Protein AF-R7UWQ3-F1 (afdb_monomer_lite)

pLDDT: mean 78.68, std 11.81, range [49.5, 96.69]

Radius of gyration: 31.61 Å; chains: 1; bounding box: 87×21×83 Å

Secondary structure (DSSP, 8-state):
------PPP-----------SHHHHHH-TTHHHHHHHHHHHHHHHHHHHHHHHHT-TTS-S-TT--S-TTTSS-TTS--SSS-SS------HHHHHHHHHHT-

Structure (mmCIF, N/CA/C/O backbone):
data_AF-R7UWQ3-F1
#
_entry.id   AF-R7UWQ3-F1
#
loop_
_atom_site.group_PDB
_atom_site.id
_atom_site.type_symbol
_atom_site.label_atom_id
_atom_site.label_alt_id
_atom_site.label_comp_id
_atom_site.label_asym_id
_atom_site.label_entity_id
_atom_site.label_seq_id
_atom_site.pdbx_PDB_ins_code
_atom_site.Cartn_x
_atom_site.Cartn_y
_atom_site.Cartn_z
_atom_site.occupancy
_atom_site.B_iso_or_equiv
_atom_site.auth_seq_id
_atom_site.auth_comp_id
_atom_site.auth_asym_id
_atom_site.auth_atom_id
_atom_site.pdbx_PDB_model_num
ATOM 1 N N . MET A 1 1 ? 65.035 9.086 -48.742 1.00 52.81 1 MET A N 1
ATOM 2 C CA . MET A 1 1 ? 63.994 9.817 -47.984 1.00 52.81 1 MET A CA 1
ATOM 3 C C . MET A 1 1 ? 63.020 8.783 -47.430 1.00 52.81 1 MET A C 1
ATOM 5 O O . MET A 1 1 ? 62.520 8.008 -48.238 1.00 52.81 1 MET A O 1
ATOM 9 N N . PRO A 1 2 ? 62.819 8.665 -46.106 1.00 53.28 2 PRO A N 1
ATOM 10 C CA . PRO A 1 2 ? 61.970 7.615 -45.550 1.00 53.28 2 PRO A CA 1
ATOM 11 C C . PRO A 1 2 ? 60.488 7.945 -45.768 1.00 53.28 2 PRO A C 1
ATOM 13 O O . PRO A 1 2 ? 60.019 9.036 -45.449 1.00 53.28 2 PRO A O 1
ATOM 16 N N . MET A 1 3 ? 59.769 6.990 -46.354 1.00 59.25 3 MET A N 1
ATOM 17 C CA . MET A 1 3 ? 58.339 7.057 -46.635 1.00 59.25 3 MET A CA 1
ATOM 18 C C . MET A 1 3 ? 57.578 6.877 -45.315 1.00 59.25 3 MET A C 1
ATOM 20 O O . MET A 1 3 ? 57.540 5.785 -44.755 1.00 59.25 3 MET A O 1
ATOM 24 N N . GLY A 1 4 ? 57.029 7.969 -44.780 1.00 60.19 4 GLY A N 1
ATOM 25 C CA . GLY A 1 4 ? 56.256 7.949 -43.542 1.00 60.19 4 GLY A CA 1
ATOM 26 C C . GLY A 1 4 ? 54.976 7.131 -43.704 1.00 60.19 4 GLY A C 1
ATOM 27 O O . GLY A 1 4 ? 54.013 7.588 -44.318 1.00 60.19 4 GLY A O 1
ATOM 28 N N . THR A 1 5 ? 54.953 5.927 -43.139 1.00 67.19 5 THR A N 1
ATOM 29 C CA . THR A 1 5 ? 53.742 5.116 -43.004 1.00 67.19 5 THR A CA 1
ATOM 30 C C . THR A 1 5 ? 52.797 5.805 -42.025 1.00 67.19 5 THR A C 1
ATOM 32 O O . THR A 1 5 ? 53.109 5.933 -40.839 1.00 67.19 5 THR A O 1
ATOM 35 N N . LYS A 1 6 ? 51.641 6.273 -42.504 1.00 61.91 6 LYS A N 1
ATOM 36 C CA . LYS A 1 6 ? 50.595 6.801 -41.626 1.00 61.91 6 LYS A CA 1
ATOM 37 C C . LYS A 1 6 ? 50.015 5.649 -40.811 1.00 61.91 6 LYS A C 1
ATOM 39 O O . LYS A 1 6 ? 49.305 4.804 -41.345 1.00 61.91 6 LYS A O 1
ATOM 44 N N . ILE A 1 7 ? 50.345 5.618 -39.525 1.00 64.38 7 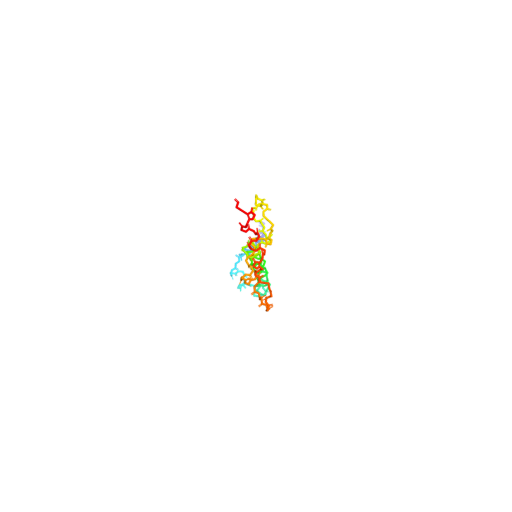ILE A N 1
ATOM 45 C CA . ILE A 1 7 ? 49.720 4.725 -38.550 1.00 64.38 7 ILE A CA 1
ATOM 46 C C . ILE A 1 7 ? 48.224 5.088 -38.513 1.00 64.38 7 ILE A C 1
ATOM 48 O O . ILE A 1 7 ? 47.911 6.272 -38.339 1.00 64.38 7 ILE A O 1
ATOM 52 N N . PRO A 1 8 ? 47.294 4.137 -38.719 1.00 61.94 8 PRO A N 1
ATOM 53 C CA . PRO A 1 8 ? 45.872 4.435 -38.630 1.00 61.94 8 PRO A CA 1
ATOM 54 C C . PRO A 1 8 ? 45.552 4.908 -37.211 1.00 61.94 8 PRO A C 1
ATOM 56 O O . PRO A 1 8 ? 45.935 4.279 -36.224 1.00 61.94 8 PRO A O 1
ATOM 59 N N . LYS A 1 9 ? 44.882 6.058 -37.115 1.00 62.41 9 LYS A N 1
ATOM 60 C CA . LYS A 1 9 ? 44.457 6.640 -35.844 1.00 62.41 9 LYS A CA 1
ATOM 61 C C . LYS A 1 9 ? 43.466 5.667 -35.205 1.00 62.41 9 LYS A C 1
ATOM 63 O O . LYS A 1 9 ? 42.457 5.323 -35.811 1.00 62.41 9 LYS A O 1
ATOM 68 N N . GLN A 1 10 ? 43.803 5.163 -34.025 1.00 64.56 10 GLN A N 1
ATOM 69 C CA . GLN A 1 10 ? 42.947 4.244 -33.295 1.00 64.56 10 GLN A CA 1
ATOM 70 C C . GLN A 1 10 ? 41.783 5.060 -32.724 1.00 64.56 10 GLN A C 1
ATOM 72 O O . GLN A 1 10 ? 41.959 5.800 -31.758 1.00 64.56 10 GLN A O 1
ATOM 77 N N . ASP A 1 11 ? 40.612 4.977 -33.352 1.00 60.94 11 ASP A N 1
ATOM 78 C CA . ASP A 1 11 ? 39.407 5.639 -32.858 1.00 60.94 11 ASP A CA 1
ATOM 79 C C . ASP A 1 11 ? 38.979 4.944 -31.564 1.00 60.94 11 ASP A C 1
ATOM 81 O O . ASP A 1 11 ? 38.402 3.854 -31.562 1.00 60.94 11 ASP A O 1
ATOM 85 N N . HIS A 1 12 ? 39.344 5.547 -30.434 1.00 56.69 12 HIS A N 1
ATOM 86 C CA . HIS A 1 12 ? 38.932 5.083 -29.120 1.00 56.69 12 HIS A CA 1
ATOM 87 C C . HIS A 1 12 ? 37.405 5.091 -29.072 1.00 56.69 12 HIS A C 1
ATOM 89 O O . HIS A 1 12 ? 36.763 6.125 -29.257 1.00 56.69 12 HIS A O 1
ATOM 95 N N . GLY A 1 13 ? 36.858 3.882 -28.928 1.00 49.50 13 GLY A N 1
ATOM 96 C CA . GLY A 1 13 ? 35.471 3.550 -29.194 1.00 49.50 13 GLY A CA 1
ATOM 97 C C . GLY A 1 13 ? 34.487 4.543 -28.594 1.00 49.50 13 GLY A C 1
ATOM 98 O O . GLY A 1 13 ? 34.561 4.897 -27.422 1.00 49.50 13 GLY A O 1
ATOM 99 N N . TYR A 1 14 ? 33.539 4.941 -29.438 1.00 54.53 14 TYR A N 1
ATOM 100 C CA . TYR A 1 14 ? 32.299 5.616 -29.091 1.00 54.53 14 TYR A CA 1
ATOM 101 C C . TYR A 1 14 ? 31.719 5.035 -27.794 1.00 54.53 14 TYR A C 1
ATOM 103 O O . TYR A 1 14 ? 31.087 3.974 -27.795 1.00 54.53 14 TYR A O 1
ATOM 111 N N . THR A 1 15 ? 31.935 5.723 -26.674 1.00 54.84 15 THR A N 1
ATOM 112 C CA . THR A 1 15 ? 31.240 5.427 -25.429 1.00 54.84 15 THR A CA 1
ATOM 113 C C . THR A 1 15 ? 29.774 5.776 -25.662 1.00 54.84 15 THR A C 1
ATOM 115 O O . THR A 1 15 ? 29.353 6.930 -25.585 1.00 54.84 15 THR A O 1
ATOM 118 N N . ARG A 1 16 ? 28.966 4.768 -26.020 1.00 60.69 16 ARG A N 1
ATOM 119 C CA . ARG A 1 16 ? 27.506 4.889 -25.991 1.00 60.69 16 ARG A CA 1
ATOM 120 C C . ARG A 1 16 ? 27.135 5.223 -24.558 1.00 60.69 16 ARG A C 1
ATOM 122 O O . ARG A 1 16 ? 27.111 4.339 -23.711 1.00 60.69 16 ARG A O 1
ATOM 129 N N . SER A 1 17 ? 26.822 6.487 -24.305 1.00 60.88 17 SER A N 1
ATOM 130 C CA . SER A 1 17 ? 25.979 6.860 -23.179 1.00 60.88 17 SER A CA 1
ATOM 131 C C . SER A 1 17 ? 24.699 6.029 -23.296 1.00 60.88 17 SER A C 1
ATOM 133 O O . SER A 1 17 ? 23.859 6.260 -24.172 1.00 60.88 17 SER A O 1
ATOM 135 N N . ILE A 1 18 ? 24.602 4.977 -22.483 1.00 62.41 18 ILE A N 1
ATOM 136 C CA . ILE A 1 18 ? 23.363 4.237 -22.277 1.00 62.41 18 ILE A CA 1
ATOM 137 C C . ILE A 1 18 ? 22.516 5.163 -21.407 1.00 62.41 18 ILE A C 1
ATOM 139 O O . ILE A 1 18 ? 22.538 5.091 -20.183 1.00 62.41 18 ILE A O 1
ATOM 143 N N . GLY A 1 19 ? 21.852 6.126 -22.044 1.00 61.25 19 GLY A N 1
ATOM 144 C CA . GLY A 1 19 ? 20.926 7.010 -21.354 1.00 61.25 19 GLY A CA 1
ATOM 145 C C . GLY A 1 19 ? 19.785 6.181 -20.771 1.00 61.25 19 GLY A C 1
ATOM 146 O O . GLY A 1 19 ? 18.974 5.636 -21.521 1.00 61.25 19 GLY A O 1
ATOM 147 N N . PHE A 1 20 ? 19.732 6.073 -19.444 1.00 62.44 20 PHE A N 1
ATOM 148 C CA . PHE A 1 20 ? 18.605 5.478 -18.731 1.00 62.44 20 PHE A CA 1
ATOM 149 C C . PHE A 1 20 ? 17.380 6.391 -18.880 1.00 62.44 20 PHE A C 1
ATOM 151 O O . PHE A 1 20 ? 17.420 7.560 -18.505 1.00 62.44 20 PHE A O 1
ATOM 158 N N . GLY A 1 21 ? 16.300 5.870 -19.472 1.00 73.81 21 GLY A N 1
ATOM 159 C CA . GLY A 1 21 ? 15.044 6.598 -19.674 1.00 73.81 21 GLY A CA 1
ATOM 160 C C . GLY A 1 21 ? 14.338 6.260 -20.991 1.00 73.81 21 GLY A C 1
ATOM 161 O O . GLY A 1 21 ? 14.693 5.307 -21.687 1.00 73.81 21 GLY A O 1
ATOM 162 N N . MET A 1 22 ? 13.344 7.077 -21.359 1.00 73.62 22 MET A N 1
ATOM 163 C CA . MET A 1 22 ? 12.494 6.883 -22.549 1.00 73.62 22 MET A CA 1
ATOM 164 C C . MET A 1 22 ? 13.304 6.759 -23.855 1.00 73.62 22 MET A C 1
ATOM 166 O O . MET A 1 22 ? 12.941 6.002 -24.753 1.00 73.62 22 MET A O 1
ATOM 170 N N . SER A 1 23 ? 14.422 7.484 -23.957 1.00 74.75 23 SER A N 1
ATOM 171 C CA . SER A 1 23 ? 15.319 7.457 -25.120 1.00 74.75 23 SER A CA 1
ATOM 172 C C . SER A 1 23 ? 16.069 6.127 -25.268 1.00 74.75 23 SER A C 1
ATOM 174 O O . SER A 1 23 ? 16.338 5.709 -26.392 1.00 74.75 23 SER A O 1
ATOM 176 N N . GLY A 1 24 ? 16.364 5.436 -24.160 1.00 79.44 24 GLY A N 1
ATOM 177 C CA . GLY A 1 24 ? 16.962 4.097 -24.167 1.00 79.44 24 GLY A CA 1
ATOM 178 C C . GLY A 1 24 ? 15.982 3.024 -24.651 1.00 79.44 24 GLY A C 1
ATOM 179 O O . GLY A 1 24 ? 16.352 2.172 -25.455 1.00 79.44 24 GLY A O 1
ATOM 180 N N . LEU A 1 25 ? 14.708 3.130 -24.258 1.00 80.75 25 LEU A N 1
ATOM 181 C CA . LEU A 1 25 ? 13.636 2.216 -24.679 1.00 80.75 25 LEU A CA 1
ATOM 182 C C . LEU A 1 25 ? 13.295 2.344 -26.170 1.00 80.75 25 LEU A C 1
ATOM 184 O O . LEU A 1 25 ? 13.046 1.344 -26.835 1.00 80.75 25 LEU A O 1
ATOM 188 N N . LYS A 1 26 ? 13.343 3.563 -26.727 1.00 79.50 26 LYS A N 1
ATOM 189 C CA . LYS A 1 26 ? 13.178 3.781 -28.178 1.00 79.50 26 LYS A CA 1
ATOM 190 C C . LYS A 1 26 ? 14.322 3.184 -29.000 1.00 79.50 26 LYS A C 1
ATOM 192 O O . LYS A 1 26 ? 14.124 2.838 -30.159 1.00 79.50 26 LYS A O 1
ATOM 197 N N . ARG A 1 27 ? 15.519 3.100 -28.414 1.00 83.44 27 ARG A N 1
ATOM 198 C CA . ARG A 1 27 ? 16.716 2.559 -29.067 1.00 83.44 27 ARG A CA 1
ATOM 199 C C . ARG A 1 27 ? 16.757 1.030 -29.040 1.00 83.44 27 ARG A C 1
ATOM 201 O O . ARG A 1 27 ? 17.284 0.439 -29.975 1.00 83.44 27 ARG A O 1
ATOM 208 N N . PHE A 1 28 ? 16.202 0.419 -27.995 1.00 84.50 28 PHE A N 1
ATOM 209 C CA . PHE A 1 28 ? 16.146 -1.029 -27.797 1.00 84.50 28 PHE A CA 1
ATOM 210 C C . PHE A 1 28 ? 14.708 -1.446 -27.439 1.00 84.50 28 PHE A C 1
ATOM 212 O O . PHE A 1 28 ? 14.358 -1.502 -26.256 1.00 84.50 28 PHE A O 1
ATOM 219 N N . PRO A 1 29 ? 13.851 -1.727 -28.438 1.00 83.88 29 PRO A N 1
ATOM 220 C CA . PRO A 1 29 ? 12.432 -2.012 -28.206 1.00 83.88 29 PRO A CA 1
ATOM 221 C C . PRO A 1 29 ? 12.194 -3.313 -27.420 1.00 83.88 29 PRO A C 1
ATOM 223 O O . PRO A 1 29 ? 11.174 -3.462 -26.755 1.00 83.88 29 PRO A O 1
ATOM 226 N N . GLU A 1 30 ? 13.158 -4.231 -27.427 1.00 89.50 30 GLU A N 1
ATOM 227 C CA . GLU A 1 30 ? 13.156 -5.472 -26.641 1.00 89.50 30 GLU A CA 1
ATOM 228 C C . GLU A 1 30 ? 13.195 -5.256 -25.117 1.00 89.50 30 GLU A C 1
ATOM 230 O O . GLU A 1 30 ? 12.749 -6.116 -24.359 1.00 89.50 30 GLU A O 1
ATOM 235 N N . LEU A 1 31 ? 13.655 -4.089 -24.648 1.00 86.12 31 LEU A N 1
ATOM 236 C CA . LEU A 1 31 ? 13.687 -3.749 -23.219 1.00 86.12 31 LEU A CA 1
ATOM 237 C C . LEU A 1 31 ? 12.331 -3.264 -22.684 1.00 86.12 31 LEU A C 1
ATOM 239 O O . LEU A 1 31 ? 12.129 -3.213 -21.468 1.00 86.12 31 LEU A O 1
ATOM 243 N N . VAL A 1 32 ? 11.390 -2.916 -23.565 1.00 87.50 32 VAL A N 1
ATOM 244 C CA . VAL A 1 32 ? 10.051 -2.435 -23.189 1.00 87.50 32 VAL A CA 1
ATOM 245 C C . VAL A 1 32 ? 9.293 -3.444 -22.314 1.00 87.50 32 VAL A C 1
ATOM 247 O O . VAL A 1 32 ? 8.906 -3.061 -21.210 1.00 87.50 32 VAL A O 1
ATOM 250 N N . PRO A 1 33 ? 9.119 -4.725 -22.698 1.00 91.88 33 PRO A N 1
ATOM 251 C CA . PRO A 1 33 ? 8.400 -5.681 -21.855 1.00 91.88 33 PRO A CA 1
ATOM 252 C C . PRO A 1 33 ? 9.098 -5.938 -20.512 1.00 91.88 33 PRO A C 1
ATOM 254 O O . PRO A 1 33 ? 8.439 -6.012 -19.478 1.00 91.88 33 PRO A O 1
ATOM 257 N N . VAL A 1 34 ? 10.431 -6.019 -20.492 1.00 91.62 34 VAL A N 1
ATOM 258 C CA . VAL A 1 34 ? 11.193 -6.279 -19.256 1.00 91.62 34 VAL A CA 1
ATOM 259 C C . VAL A 1 34 ? 11.075 -5.106 -18.280 1.00 91.62 34 VAL A C 1
ATOM 261 O O . VAL A 1 34 ? 10.771 -5.298 -17.102 1.00 91.62 34 VAL A O 1
ATOM 264 N N . SER A 1 35 ? 11.259 -3.879 -18.772 1.00 89.06 35 SER A N 1
ATOM 265 C CA . SER A 1 35 ? 11.105 -2.670 -17.955 1.00 89.06 35 SER A CA 1
ATOM 266 C C . SER A 1 35 ? 9.674 -2.489 -17.441 1.00 89.06 35 SER A C 1
ATOM 268 O O . SER A 1 35 ? 9.490 -2.045 -16.308 1.00 89.06 35 SER A O 1
ATOM 270 N N . PHE A 1 36 ? 8.670 -2.902 -18.221 1.00 91.81 36 PHE A N 1
ATOM 271 C CA . PHE A 1 36 ? 7.272 -2.902 -17.802 1.00 91.81 36 PHE A CA 1
ATOM 272 C C . PHE A 1 36 ? 7.031 -3.821 -16.600 1.00 91.81 36 PHE A C 1
ATOM 274 O O . PHE A 1 36 ? 6.496 -3.361 -15.593 1.00 91.81 36 PHE A O 1
ATOM 281 N N . PHE A 1 37 ? 7.462 -5.087 -16.653 1.00 95.19 37 PHE A N 1
ATOM 282 C CA . PHE A 1 37 ? 7.291 -6.004 -15.519 1.00 95.19 37 PHE A CA 1
ATOM 283 C C . PHE A 1 37 ? 8.061 -5.546 -14.278 1.00 95.19 37 PHE A C 1
ATOM 285 O O . PHE A 1 37 ? 7.549 -5.658 -13.164 1.00 95.19 37 PHE A O 1
ATOM 292 N N . MET A 1 38 ? 9.256 -4.976 -14.460 1.00 94.50 38 MET A N 1
ATOM 293 C CA . MET A 1 38 ? 10.037 -4.418 -13.356 1.00 94.50 38 MET A CA 1
ATOM 294 C C . MET A 1 38 ? 9.324 -3.225 -12.701 1.00 94.50 38 MET A C 1
ATOM 296 O O . MET A 1 38 ? 9.220 -3.162 -11.475 1.00 94.50 38 MET A O 1
ATOM 300 N N . GLY A 1 39 ? 8.776 -2.311 -13.509 1.00 94.19 39 GLY A N 1
ATOM 301 C CA . GLY A 1 39 ? 7.981 -1.184 -13.021 1.00 94.19 39 GLY A CA 1
ATOM 302 C C . GLY A 1 39 ? 6.700 -1.637 -12.321 1.00 94.19 39 GLY A C 1
ATOM 303 O O . GLY A 1 39 ? 6.404 -1.174 -11.221 1.00 94.19 39 GLY A O 1
ATOM 304 N N . LEU A 1 40 ? 5.981 -2.594 -12.911 1.00 96.31 40 LEU A N 1
ATOM 305 C CA . LEU A 1 40 ? 4.767 -3.165 -12.334 1.00 96.31 40 LEU A CA 1
ATOM 306 C C . LEU A 1 40 ? 5.052 -3.825 -10.980 1.00 96.31 40 LEU A C 1
ATOM 308 O O . LEU A 1 40 ? 4.329 -3.572 -10.019 1.00 96.31 40 LEU A O 1
ATOM 312 N N . GLY A 1 41 ? 6.141 -4.588 -10.864 1.00 96.69 41 GLY A N 1
ATOM 313 C CA . GLY A 1 41 ? 6.587 -5.156 -9.591 1.00 96.69 41 GLY A CA 1
ATOM 314 C C . GLY A 1 41 ? 6.869 -4.085 -8.533 1.00 96.69 41 GLY A C 1
ATOM 315 O O . GLY A 1 41 ? 6.379 -4.190 -7.409 1.00 96.69 41 GLY A O 1
ATOM 316 N N . GLY A 1 42 ? 7.589 -3.020 -8.899 1.00 96.12 42 GLY A N 1
ATOM 317 C CA . GLY A 1 42 ? 7.881 -1.905 -7.993 1.00 96.12 42 GLY A CA 1
ATOM 318 C C . GLY A 1 42 ? 6.623 -1.193 -7.486 1.00 96.12 42 GLY A C 1
ATOM 319 O O . GLY A 1 42 ? 6.482 -0.970 -6.283 1.00 96.12 42 GLY A O 1
ATOM 320 N N . VAL A 1 43 ? 5.676 -0.900 -8.382 1.00 96.44 43 VAL A N 1
ATOM 321 C CA . VAL A 1 43 ? 4.391 -0.274 -8.023 1.00 96.44 43 VAL A CA 1
ATOM 322 C C . VAL A 1 43 ? 3.565 -1.186 -7.117 1.00 96.44 43 VAL A C 1
ATOM 324 O O . VAL A 1 43 ? 3.015 -0.717 -6.123 1.00 96.44 43 VAL A O 1
ATOM 327 N N . MET A 1 44 ? 3.509 -2.487 -7.413 1.00 95.00 44 MET A N 1
ATOM 328 C CA . MET A 1 44 ? 2.761 -3.457 -6.607 1.00 95.00 44 MET A CA 1
ATOM 329 C C . MET A 1 44 ? 3.321 -3.572 -5.187 1.00 95.00 44 MET A C 1
ATOM 331 O O . MET A 1 44 ? 2.561 -3.515 -4.221 1.00 95.00 44 MET A O 1
ATOM 335 N N . VAL A 1 45 ? 4.644 -3.678 -5.042 1.00 95.88 45 VAL A N 1
ATOM 336 C C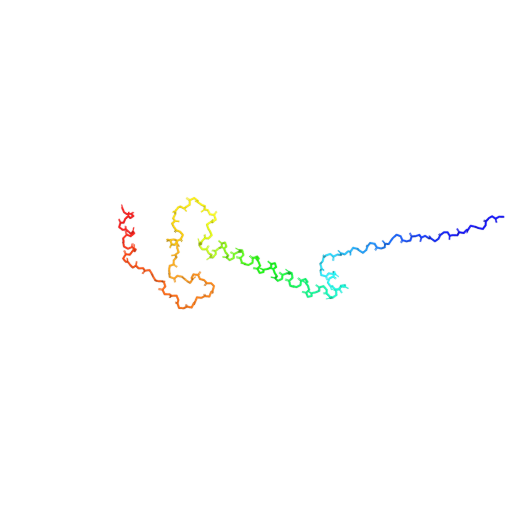A . VAL A 1 45 ? 5.296 -3.729 -3.724 1.00 95.88 45 VAL A CA 1
ATOM 337 C C . VAL A 1 45 ? 5.059 -2.430 -2.956 1.00 95.88 45 VAL A C 1
ATOM 339 O O . VAL A 1 45 ? 4.651 -2.478 -1.796 1.00 95.88 45 VAL A O 1
ATOM 342 N N . GLY A 1 46 ? 5.234 -1.276 -3.606 1.00 95.44 46 GLY A N 1
ATOM 343 C CA . GLY A 1 46 ? 4.947 0.024 -2.997 1.00 95.44 46 GLY A CA 1
ATOM 344 C C . GLY A 1 46 ? 3.496 0.139 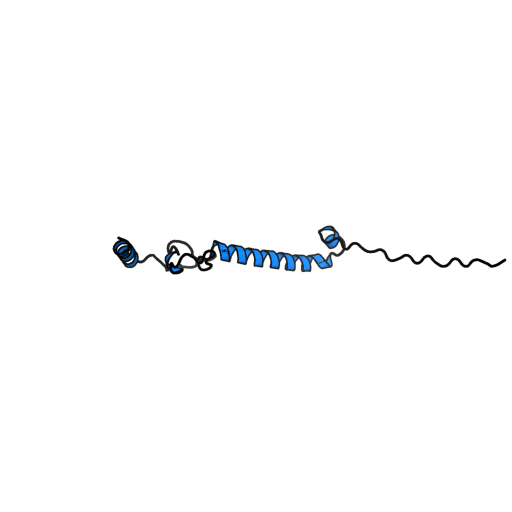-2.520 1.00 95.44 46 GLY A C 1
ATOM 345 O O . GLY A 1 46 ? 3.251 0.537 -1.382 1.00 95.44 46 GLY A O 1
ATOM 346 N N . GLY A 1 47 ? 2.537 -0.289 -3.344 1.00 92.94 47 GLY A N 1
ATOM 347 C CA . GLY A 1 47 ? 1.117 -0.308 -2.995 1.00 92.94 47 GLY A CA 1
ATOM 348 C C . GLY A 1 47 ? 0.805 -1.201 -1.792 1.00 92.94 47 GLY A C 1
ATOM 349 O O . GLY A 1 47 ? 0.058 -0.789 -0.907 1.00 92.94 47 GLY A O 1
ATOM 350 N N . ILE A 1 48 ? 1.416 -2.388 -1.708 1.00 90.12 48 ILE A N 1
ATOM 351 C CA . ILE A 1 48 ? 1.244 -3.300 -0.564 1.00 90.12 48 ILE A CA 1
ATOM 352 C C . ILE A 1 48 ? 1.809 -2.691 0.720 1.00 90.12 48 ILE A C 1
ATOM 354 O O . ILE A 1 48 ? 1.175 -2.806 1.769 1.00 90.12 48 ILE A O 1
ATOM 358 N N . ILE A 1 49 ? 2.968 -2.031 0.653 1.00 90.38 49 ILE A N 1
ATOM 359 C CA . ILE A 1 49 ? 3.578 -1.368 1.814 1.00 90.38 49 ILE A CA 1
ATOM 360 C C . ILE A 1 49 ? 2.657 -0.259 2.326 1.00 90.38 49 ILE A C 1
ATOM 362 O O . ILE A 1 49 ? 2.300 -0.257 3.503 1.00 90.38 49 ILE A O 1
ATOM 366 N N . VAL A 1 50 ? 2.214 0.637 1.439 1.00 90.88 50 VAL A N 1
ATOM 367 C CA . VAL A 1 50 ? 1.310 1.742 1.797 1.00 90.88 50 VAL A CA 1
ATOM 368 C C . VAL A 1 50 ? -0.001 1.198 2.369 1.00 90.88 50 VAL A C 1
ATOM 370 O O . VAL A 1 50 ? -0.418 1.605 3.451 1.00 90.88 50 VAL A O 1
ATOM 373 N N . TYR A 1 51 ? -0.618 0.215 1.711 1.00 87.75 51 TYR A N 1
ATOM 374 C CA . TYR A 1 51 ? -1.831 -0.430 2.213 1.00 87.75 51 TYR A CA 1
ATOM 375 C C . TYR A 1 51 ? -1.623 -1.053 3.603 1.00 87.75 51 TYR A C 1
ATOM 377 O O . TYR A 1 51 ? -2.449 -0.874 4.499 1.00 87.75 51 TYR A O 1
ATOM 385 N N . SER A 1 52 ? -0.507 -1.755 3.809 1.00 85.44 52 SER A N 1
ATOM 386 C CA . SER A 1 52 ? -0.211 -2.407 5.083 1.00 85.44 52 SER A CA 1
ATOM 387 C C . SER A 1 52 ? 0.084 -1.418 6.207 1.00 85.44 52 SER A C 1
ATOM 389 O O . SER A 1 52 ? -0.176 -1.753 7.355 1.00 85.44 52 SER A O 1
ATOM 391 N N . MET A 1 53 ? 0.640 -0.243 5.911 1.00 83.75 53 MET A N 1
ATOM 392 C CA . MET A 1 53 ? 0.939 0.763 6.933 1.00 83.75 53 MET A CA 1
ATOM 393 C C . MET A 1 53 ? -0.296 1.563 7.346 1.00 83.75 53 MET A C 1
ATOM 395 O O . MET A 1 53 ? -0.430 1.894 8.519 1.00 83.75 53 MET A O 1
ATOM 399 N N . TYR A 1 54 ? -1.185 1.888 6.402 1.00 81.25 54 TYR A N 1
ATOM 400 C CA . TYR A 1 54 ? -2.322 2.773 6.680 1.00 81.25 54 TYR A CA 1
ATOM 401 C C . TYR A 1 54 ? -3.626 2.041 6.976 1.00 81.25 54 TYR A C 1
ATOM 403 O O . TYR A 1 54 ? -4.447 2.551 7.733 1.00 81.25 54 TYR A O 1
ATOM 411 N N . GLN A 1 55 ? -3.851 0.877 6.365 1.00 79.81 55 GLN A N 1
ATOM 412 C CA . GLN A 1 55 ? -5.170 0.245 6.368 1.00 79.81 55 GLN A CA 1
ATOM 413 C C . GLN A 1 55 ? -5.226 -1.063 7.156 1.00 79.81 55 GLN A C 1
ATOM 415 O O . GLN A 1 55 ? -6.315 -1.538 7.473 1.00 79.81 55 GLN A O 1
ATOM 420 N N . LYS A 1 56 ? -4.071 -1.632 7.523 1.00 78.19 56 LYS A N 1
ATOM 421 C CA . LYS A 1 56 ? -4.006 -2.698 8.526 1.00 78.19 56 LYS A CA 1
ATOM 422 C C . LYS A 1 56 ? -3.701 -2.104 9.896 1.00 78.19 56 LYS A C 1
ATOM 424 O O . LYS A 1 56 ? -2.573 -1.700 10.155 1.00 78.19 56 LYS A O 1
ATOM 429 N N . GLY A 1 57 ? -4.686 -2.152 10.791 1.00 71.19 57 GLY A N 1
ATOM 430 C CA . GLY A 1 57 ? -4.516 -1.774 12.201 1.00 71.19 57 GLY A CA 1
ATOM 431 C C . GLY A 1 57 ? -3.511 -2.646 12.970 1.00 71.19 57 GLY A C 1
ATOM 432 O O . GLY A 1 57 ? -3.035 -2.243 14.025 1.00 71.19 57 GLY A O 1
ATOM 433 N N . ASP A 1 58 ? -3.136 -3.807 12.422 1.00 70.25 58 ASP A N 1
ATOM 434 C CA . ASP A 1 58 ? -2.144 -4.708 13.024 1.00 70.25 58 ASP A CA 1
ATOM 435 C C . ASP A 1 58 ? -0.712 -4.143 12.982 1.00 70.25 58 ASP A C 1
ATOM 437 O O . ASP A 1 58 ? 0.141 -4.540 13.779 1.00 70.25 58 ASP A O 1
ATOM 441 N N . VAL A 1 59 ? -0.416 -3.221 12.057 1.00 73.50 59 VAL A N 1
ATOM 442 C CA . VAL A 1 59 ? 0.916 -2.618 11.935 1.00 73.50 59 VAL A CA 1
ATOM 443 C C . VAL A 1 59 ? 0.990 -1.385 12.829 1.00 73.50 59 VAL A C 1
ATOM 445 O O . VAL A 1 59 ? 0.681 -0.265 12.428 1.00 73.50 59 VAL A O 1
ATOM 448 N N . LYS A 1 60 ? 1.431 -1.591 14.072 1.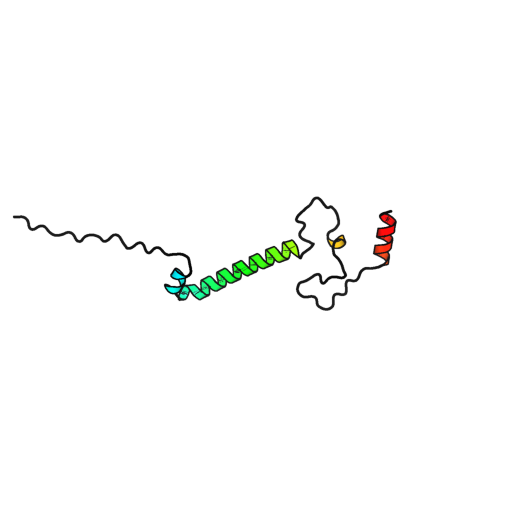00 72.56 60 LYS A N 1
ATOM 449 C CA . LYS A 1 60 ? 1.682 -0.497 15.016 1.00 72.56 60 LYS A CA 1
ATOM 450 C C . LYS A 1 60 ? 2.920 0.300 14.596 1.00 72.56 60 LYS A C 1
ATOM 452 O O . LYS A 1 60 ? 4.047 -0.149 14.792 1.00 72.56 60 LYS A O 1
ATOM 457 N N . ILE A 1 61 ? 2.710 1.504 14.060 1.00 75.88 61 ILE A N 1
ATOM 458 C CA . ILE A 1 61 ? 3.795 2.468 13.791 1.00 75.88 61 ILE A CA 1
ATOM 459 C C . ILE A 1 61 ? 4.351 3.022 15.110 1.00 75.88 61 ILE A C 1
ATOM 461 O O . ILE A 1 61 ? 5.557 3.219 15.244 1.00 75.88 61 ILE A O 1
ATOM 465 N N . ASN A 1 62 ? 3.481 3.233 16.101 1.00 76.38 62 ASN A N 1
ATOM 466 C CA . ASN A 1 62 ? 3.871 3.681 17.429 1.00 76.38 62 ASN A CA 1
ATOM 467 C C . ASN A 1 62 ? 3.640 2.562 18.453 1.00 76.38 62 ASN A C 1
ATOM 469 O O . ASN A 1 62 ? 2.518 2.094 18.630 1.00 76.38 62 ASN A O 1
ATOM 473 N N . ARG A 1 63 ? 4.710 2.121 19.123 1.00 72.19 63 ARG A N 1
ATOM 474 C CA . ARG A 1 63 ? 4.670 1.026 20.108 1.00 72.19 63 ARG A CA 1
ATOM 475 C C . ARG A 1 63 ? 4.315 1.497 21.523 1.00 72.19 63 ARG A C 1
ATOM 477 O O . ARG A 1 63 ? 4.199 0.672 22.417 1.00 72.19 63 ARG A O 1
ATOM 484 N N . MET A 1 64 ? 4.159 2.804 21.734 1.00 73.06 64 MET A N 1
ATOM 485 C CA . MET A 1 64 ? 3.867 3.364 23.058 1.00 73.06 64 MET A CA 1
ATOM 486 C C . MET A 1 64 ? 2.448 3.072 23.562 1.00 73.06 64 MET A C 1
ATOM 488 O O . MET A 1 64 ? 2.188 3.248 24.745 1.00 73.06 64 MET A O 1
ATOM 492 N N . ASP A 1 65 ? 1.551 2.619 22.687 1.00 70.56 65 ASP A N 1
ATOM 493 C CA . ASP A 1 65 ? 0.178 2.272 23.041 1.00 70.56 65 ASP A CA 1
ATOM 494 C C . ASP A 1 65 ? 0.046 0.753 23.271 1.00 70.56 65 ASP A C 1
ATOM 496 O O . ASP A 1 65 ? 0.160 -0.058 22.336 1.00 70.56 65 ASP A O 1
ATOM 500 N N . ASP A 1 66 ? -0.154 0.374 24.536 1.00 74.62 66 ASP A N 1
ATOM 501 C CA . ASP A 1 66 ? -0.294 -1.016 25.001 1.00 74.62 66 ASP A CA 1
ATOM 502 C C . ASP A 1 66 ? -1.733 -1.547 24.873 1.00 74.62 66 ASP A C 1
ATOM 504 O O . ASP A 1 66 ? -2.070 -2.622 25.363 1.00 74.62 66 ASP A O 1
ATOM 508 N N . THR A 1 67 ? -2.611 -0.818 24.182 1.00 80.62 67 THR A N 1
ATOM 509 C CA . THR A 1 67 ? -3.925 -1.350 23.815 1.00 80.62 67 THR A CA 1
ATOM 510 C C . THR A 1 67 ? -3.778 -2.572 22.913 1.00 80.62 67 THR A C 1
ATOM 512 O O . THR A 1 67 ? -2.941 -2.628 21.998 1.00 80.62 67 THR A O 1
ATOM 515 N N . ALA A 1 68 ? -4.591 -3.592 23.164 1.00 80.44 68 ALA A N 1
ATOM 516 C CA . ALA A 1 68 ? -4.573 -4.785 22.338 1.00 80.44 68 ALA A CA 1
ATOM 517 C C . ALA A 1 68 ? -5.019 -4.430 20.899 1.00 80.44 68 ALA A C 1
ATOM 519 O O . ALA A 1 68 ? -5.996 -3.701 20.729 1.00 80.44 68 ALA A O 1
ATOM 520 N N . PRO A 1 69 ? -4.355 -4.946 19.843 1.00 76.38 69 PRO A N 1
ATOM 521 C CA . PRO A 1 69 ? -4.624 -4.542 18.457 1.00 76.38 69 PRO A CA 1
ATOM 522 C C . PRO A 1 69 ? -6.079 -4.711 18.010 1.00 76.38 69 PRO A C 1
ATOM 524 O O . PRO A 1 69 ? -6.561 -3.947 17.191 1.00 76.38 69 PRO A O 1
ATOM 527 N N . TRP A 1 70 ? -6.796 -5.698 18.547 1.00 78.12 70 TRP A N 1
ATOM 528 C CA . TRP A 1 70 ? -8.203 -5.947 18.218 1.00 78.12 70 TRP A CA 1
ATOM 529 C C . TRP A 1 70 ? -9.179 -5.009 18.936 1.00 78.12 70 TRP A C 1
ATOM 531 O O . TRP A 1 70 ? -10.352 -4.972 18.576 1.00 78.12 70 TRP A O 1
ATOM 541 N N . GLU A 1 71 ? -8.735 -4.265 19.949 1.00 79.69 71 GLU A N 1
ATOM 542 C CA . GLU A 1 71 ? -9.597 -3.327 20.670 1.00 79.69 71 GLU A CA 1
ATOM 543 C C . GLU A 1 71 ? -9.782 -2.003 19.933 1.00 79.69 71 GLU A C 1
ATOM 545 O O . GLU A 1 71 ? -10.821 -1.365 20.089 1.00 79.69 71 GLU A O 1
ATOM 550 N N . SER A 1 72 ? -8.803 -1.606 19.119 1.00 77.94 72 SER A N 1
ATOM 551 C CA . SER A 1 72 ? -8.857 -0.389 18.304 1.00 77.94 72 SER A CA 1
ATOM 552 C C . SER A 1 72 ? -9.583 -0.587 16.968 1.00 77.94 72 SER A C 1
ATOM 554 O O . SER A 1 72 ? -9.849 0.382 16.257 1.00 77.94 72 SER A O 1
ATOM 556 N N . VAL A 1 73 ? -9.917 -1.832 16.614 1.00 79.88 73 VAL A N 1
ATOM 557 C CA . VAL A 1 73 ? -10.551 -2.165 15.335 1.00 79.88 73 VAL A CA 1
ATOM 558 C C . VAL A 1 73 ? -12.062 -1.971 15.422 1.00 79.88 73 VAL A C 1
ATOM 560 O O . VAL A 1 73 ? -12.753 -2.632 16.198 1.00 79.88 73 VAL A O 1
ATOM 563 N N . ASP A 1 74 ? -12.604 -1.108 14.561 1.00 80.81 74 ASP A N 1
ATOM 564 C CA . ASP A 1 74 ? -14.048 -0.938 14.443 1.00 80.81 74 ASP A CA 1
ATOM 565 C C . ASP A 1 74 ? -14.682 -2.105 13.671 1.00 80.81 74 ASP A C 1
ATOM 567 O O . ASP A 1 74 ? -14.461 -2.286 12.474 1.00 80.81 74 ASP A O 1
ATOM 571 N N . ALA A 1 75 ? -15.512 -2.887 14.361 1.00 80.31 75 ALA A N 1
ATOM 572 C CA . ALA A 1 75 ? -16.260 -3.998 13.777 1.00 80.31 75 ALA A CA 1
ATOM 573 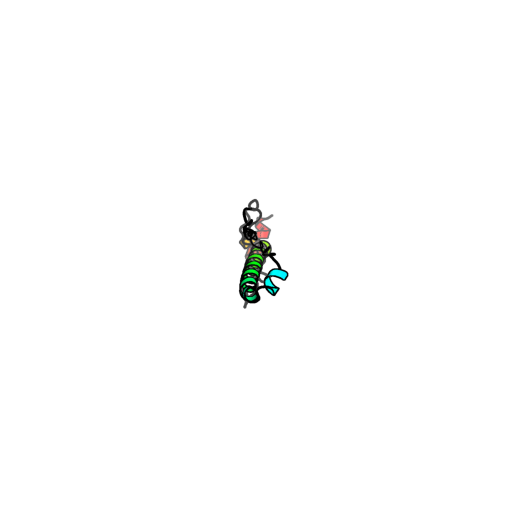C C . ALA A 1 75 ? -17.267 -3.560 12.696 1.00 80.31 75 ALA A C 1
ATOM 575 O O . ALA A 1 75 ? -17.631 -4.369 11.845 1.00 80.31 75 ALA A O 1
ATOM 576 N N . SER A 1 76 ? -17.708 -2.294 12.714 1.00 79.00 76 SER A N 1
ATOM 577 C CA . SER A 1 76 ? -18.704 -1.776 11.764 1.00 79.00 76 SER A CA 1
ATOM 578 C C . SER A 1 76 ? -18.143 -1.542 10.357 1.00 79.00 76 SER A C 1
ATOM 580 O O . SER A 1 76 ? -18.894 -1.488 9.382 1.00 79.00 76 SER A O 1
ATOM 582 N N . GLN A 1 77 ? -16.819 -1.422 10.243 1.00 82.19 77 GLN A N 1
ATOM 583 C CA . GLN A 1 77 ? -16.144 -1.145 8.985 1.00 82.19 77 GLN A CA 1
ATOM 584 C C . GLN A 1 77 ? -15.638 -2.425 8.323 1.00 82.19 77 GLN A C 1
ATOM 586 O O . GLN A 1 77 ? -15.282 -3.409 8.974 1.00 82.19 77 GLN A O 1
ATOM 591 N N . ALA A 1 78 ? -15.575 -2.396 6.992 1.00 82.81 78 ALA A N 1
ATOM 592 C CA . ALA A 1 78 ? -14.953 -3.449 6.206 1.00 82.81 78 ALA A CA 1
ATOM 593 C C . ALA A 1 78 ? -13.457 -3.538 6.546 1.00 82.81 78 ALA A C 1
ATOM 595 O O . ALA A 1 78 ? -12.691 -2.619 6.263 1.00 82.81 78 ALA A O 1
ATOM 596 N N . GLN A 1 79 ? -13.027 -4.656 7.133 1.00 77.50 79 GLN A N 1
ATOM 597 C CA . GLN A 1 79 ? -11.642 -4.822 7.603 1.00 77.50 79 GLN A CA 1
ATOM 598 C C . GLN A 1 79 ? -10.635 -5.123 6.479 1.00 77.50 79 GLN A C 1
ATOM 600 O O . GLN A 1 79 ? -9.424 -5.119 6.704 1.00 77.50 79 GLN A O 1
ATOM 605 N N . LYS A 1 80 ? -11.102 -5.448 5.268 1.00 82.50 80 LYS A N 1
ATOM 606 C CA . LYS A 1 80 ? -10.256 -5.889 4.147 1.00 82.50 80 LYS A CA 1
ATOM 607 C C . LYS A 1 80 ? -10.674 -5.207 2.848 1.00 82.50 80 LYS A C 1
ATOM 609 O O . LYS A 1 80 ? -11.830 -4.829 2.688 1.00 82.50 80 LYS A O 1
ATOM 614 N N . LEU A 1 81 ? -9.742 -5.136 1.889 1.00 82.62 81 LEU A N 1
ATOM 615 C CA . LEU A 1 81 ? -9.995 -4.591 0.542 1.00 82.62 81 LEU A CA 1
ATOM 616 C C . LEU A 1 81 ? -11.201 -5.243 -0.138 1.00 82.62 81 LEU A C 1
ATOM 618 O O . LEU A 1 81 ? -11.944 -4.588 -0.858 1.00 82.62 81 LEU A O 1
ATOM 622 N N . VAL A 1 82 ? -11.395 -6.538 0.108 1.00 83.12 82 VAL A N 1
ATOM 623 C CA . VAL A 1 82 ? -12.555 -7.289 -0.355 1.00 83.12 82 VAL A CA 1
ATOM 624 C C . VAL A 1 82 ? -13.150 -7.996 0.845 1.00 83.12 82 VAL A C 1
ATOM 626 O O . VAL A 1 82 ? -12.488 -8.805 1.498 1.00 83.12 82 VAL A O 1
ATOM 629 N N . THR A 1 83 ? -14.406 -7.680 1.131 1.00 82.12 83 THR A N 1
ATOM 630 C CA . THR A 1 83 ? -15.110 -8.219 2.286 1.00 82.12 83 THR A CA 1
ATOM 631 C C . THR A 1 83 ? -16.365 -8.932 1.806 1.00 82.12 83 THR A C 1
ATOM 633 O O . THR A 1 83 ? -17.257 -8.314 1.234 1.00 82.12 83 THR A O 1
ATOM 636 N N . ILE A 1 84 ? -16.433 -10.248 2.014 1.00 82.00 84 ILE A N 1
ATOM 637 C CA . ILE A 1 84 ? -17.598 -11.061 1.651 1.00 82.00 84 ILE A CA 1
ATOM 638 C C . ILE A 1 84 ? -18.252 -11.533 2.945 1.00 82.00 84 ILE A C 1
ATOM 640 O O . ILE A 1 84 ? -17.651 -12.309 3.684 1.00 82.00 84 ILE A O 1
ATOM 644 N N . LYS A 1 85 ? -19.486 -11.076 3.198 1.00 83.88 85 LYS A N 1
ATOM 645 C CA . LYS A 1 85 ? -20.318 -11.495 4.343 1.00 83.88 85 LYS A CA 1
ATOM 646 C C . LYS A 1 85 ? -19.584 -11.388 5.692 1.00 83.88 85 LYS A C 1
ATOM 648 O O . LYS A 1 85 ? -19.476 -12.376 6.418 1.00 83.88 85 LYS A O 1
ATOM 653 N N . GLN A 1 86 ? -19.064 -10.204 6.022 1.00 81.81 86 GLN A N 1
ATOM 654 C CA . GLN A 1 86 ? -18.494 -9.946 7.350 1.00 81.81 86 GLN A CA 1
ATOM 655 C C . GLN A 1 86 ? -19.561 -10.203 8.419 1.00 81.81 86 GLN A C 1
ATOM 657 O O . GLN A 1 86 ? -20.631 -9.610 8.366 1.00 81.81 86 GLN A O 1
ATOM 662 N N . LYS A 1 87 ? -19.278 -11.121 9.352 1.00 81.31 87 LYS A N 1
ATOM 663 C CA . LYS A 1 87 ? -20.174 -11.494 10.466 1.00 81.31 87 LYS A CA 1
ATOM 664 C C . LYS A 1 87 ? -19.786 -10.846 11.799 1.00 81.31 87 LYS A C 1
ATOM 666 O O . LYS A 1 87 ? -20.399 -11.135 12.817 1.00 81.31 87 LYS A O 1
ATOM 671 N N . TRP A 1 88 ? -18.709 -10.065 11.813 1.00 78.06 88 TRP A N 1
ATOM 672 C CA . TRP A 1 88 ? -18.167 -9.481 13.033 1.00 78.06 88 TRP A CA 1
ATOM 673 C C . TRP A 1 88 ? -18.927 -8.195 13.360 1.00 78.06 88 TRP A C 1
ATOM 675 O O . TRP A 1 88 ? -18.726 -7.182 12.696 1.00 78.06 88 TRP A O 1
ATOM 685 N N . GLU A 1 89 ? -19.808 -8.259 14.356 1.00 80.31 89 GLU A N 1
ATOM 686 C CA . GLU A 1 89 ? -20.609 -7.137 14.857 1.00 80.31 89 GLU A CA 1
ATOM 687 C C . GLU A 1 89 ? -20.239 -6.836 16.316 1.00 80.31 89 GLU A C 1
ATOM 689 O O . GLU A 1 89 ? -19.747 -7.706 17.040 1.00 80.31 89 GLU A O 1
ATOM 694 N N . LYS A 1 90 ? -20.443 -5.588 16.760 1.00 81.44 90 LYS A N 1
ATOM 695 C CA . LYS A 1 90 ? -20.150 -5.191 18.145 1.00 81.44 90 LYS A CA 1
ATOM 696 C C . LYS A 1 90 ? -21.101 -5.910 19.097 1.00 81.44 90 LYS A C 1
ATOM 698 O O . LYS A 1 90 ? -22.315 -5.806 18.958 1.00 81.44 90 LYS A O 1
ATOM 703 N N . ILE A 1 91 ? -20.542 -6.604 20.085 1.00 87.00 91 ILE A N 1
ATOM 704 C CA . ILE A 1 91 ? -21.321 -7.265 21.132 1.00 87.00 91 ILE A CA 1
ATOM 705 C C . ILE A 1 91 ? -21.686 -6.205 22.184 1.00 87.00 91 ILE A C 1
ATOM 707 O O . ILE A 1 91 ? -20.778 -5.673 22.831 1.00 87.00 91 ILE A O 1
ATOM 711 N N . PRO A 1 92 ? -22.979 -5.891 22.389 1.00 86.31 92 PRO A N 1
ATOM 712 C CA . PRO A 1 92 ? -23.397 -4.790 23.261 1.00 86.31 92 PRO A CA 1
ATOM 713 C C . PRO A 1 92 ? -23.012 -5.019 24.729 1.00 86.31 92 PRO A C 1
ATOM 715 O O . PRO A 1 92 ? -22.678 -4.074 25.438 1.00 86.31 92 PRO A O 1
ATOM 718 N N . GLU A 1 93 ? -22.996 -6.275 25.177 1.00 86.94 93 GLU A N 1
ATOM 719 C CA . GLU A 1 93 ? -22.602 -6.660 26.538 1.00 86.94 93 GLU A CA 1
ATOM 720 C C . GLU A 1 93 ? -21.155 -6.26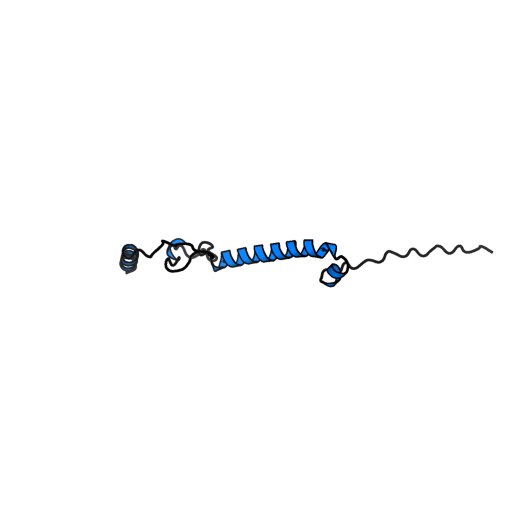1 26.846 1.00 86.94 93 GLU A C 1
ATOM 722 O O . GLU A 1 93 ? -20.877 -5.655 27.878 1.00 86.94 93 GLU A O 1
ATOM 727 N N . VAL A 1 94 ? -20.237 -6.527 25.912 1.00 86.12 94 VAL A N 1
ATOM 728 C CA . VAL A 1 94 ? -18.813 -6.198 26.066 1.00 86.12 94 VAL A CA 1
ATOM 729 C C . VAL A 1 94 ? -18.606 -4.683 26.089 1.00 86.12 94 VAL A C 1
ATOM 731 O O . VAL A 1 94 ? -17.763 -4.185 26.832 1.00 86.12 94 VAL A O 1
ATOM 734 N N . GLU A 1 95 ? -19.383 -3.927 25.311 1.00 84.94 95 GLU A N 1
ATOM 735 C CA . GLU A 1 95 ? -19.293 -2.465 25.290 1.00 84.94 95 GLU A CA 1
ATOM 736 C C . GLU A 1 95 ? -19.802 -1.829 26.592 1.00 84.94 95 GLU A C 1
ATOM 738 O O . GLU A 1 95 ? -19.196 -0.882 27.098 1.00 84.94 95 GLU A O 1
ATOM 743 N N . ASN A 1 96 ? -20.879 -2.369 27.163 1.00 90.25 96 ASN A N 1
ATOM 744 C CA . ASN A 1 96 ? -21.409 -1.911 28.446 1.00 90.25 96 ASN A CA 1
ATOM 745 C C . ASN A 1 96 ? -20.423 -2.188 29.586 1.00 90.25 96 ASN A C 1
ATOM 747 O O . ASN A 1 96 ? -20.112 -1.273 30.345 1.00 90.25 96 ASN A O 1
ATOM 751 N N . LEU A 1 97 ? -19.837 -3.389 29.633 1.00 88.19 97 LEU A N 1
ATOM 752 C CA . LEU A 1 97 ? -18.795 -3.731 30.608 1.00 88.19 97 LEU A CA 1
ATOM 753 C C . LEU A 1 97 ? -17.578 -2.803 30.496 1.00 88.19 97 LEU A C 1
ATOM 755 O O . LEU A 1 97 ? -17.036 -2.367 31.508 1.00 88.19 97 LEU A O 1
ATOM 759 N N . LYS A 1 98 ? -17.168 -2.444 29.273 1.00 84.94 98 LYS A N 1
ATOM 760 C CA . LYS A 1 98 ? -16.080 -1.475 29.057 1.00 84.94 98 LYS A CA 1
ATOM 761 C C . LYS A 1 98 ? -16.424 -0.084 29.595 1.00 84.94 98 LYS A C 1
ATOM 763 O O . LYS A 1 98 ? -15.570 0.553 30.205 1.00 84.94 98 LYS A O 1
ATOM 768 N N . LYS A 1 99 ? -17.661 0.385 29.397 1.00 87.81 99 LYS A N 1
ATOM 769 C CA . LYS A 1 99 ? -18.132 1.678 29.928 1.00 87.81 99 LYS A CA 1
ATOM 770 C C . LYS A 1 99 ? -18.201 1.683 31.455 1.00 87.81 99 LYS A C 1
ATOM 772 O O . LYS A 1 99 ? -17.896 2.704 32.061 1.00 87.81 99 LYS A O 1
ATOM 777 N N . GLU A 1 100 ? -18.583 0.562 32.061 1.00 91.38 100 GLU A N 1
ATOM 778 C CA . GLU A 1 100 ? -18.637 0.397 33.518 1.00 91.38 100 GLU A CA 1
ATOM 779 C C . GLU A 1 100 ? -17.242 0.338 34.151 1.00 91.38 100 GLU A C 1
ATOM 781 O O . GLU A 1 100 ? -17.020 0.978 35.173 1.00 91.38 100 GLU A O 1
ATOM 786 N N . LEU A 1 101 ? -16.295 -0.375 33.531 1.00 86.19 101 LEU A N 1
ATOM 787 C CA . LEU A 1 101 ? -14.920 -0.517 34.028 1.00 86.19 101 LEU A CA 1
ATOM 788 C C . LEU A 1 101 ? -14.076 0.760 33.852 1.00 86.19 101 LEU A C 1
ATOM 790 O O . LEU A 1 101 ? -13.095 0.958 34.560 1.00 86.19 101 LEU A O 1
ATOM 794 N N . SER A 1 102 ? -14.426 1.602 32.875 1.00 75.38 102 SER A N 1
ATOM 795 C CA . SER A 1 102 ? -13.722 2.854 32.558 1.00 75.38 102 SER A CA 1
ATOM 796 C C . SER A 1 102 ? -14.173 4.054 33.412 1.00 75.38 102 SER A C 1
ATOM 798 O O . SER A 1 102 ? -13.707 5.171 33.166 1.00 75.38 102 SER A O 1
ATOM 800 N N . LYS A 1 103 ? -15.100 3.856 34.352 1.00 53.75 103 LYS A N 1
ATOM 801 C CA . LYS A 1 103 ? -15.646 4.882 35.247 1.00 53.75 103 LYS A CA 1
ATOM 802 C C . LYS A 1 103 ? -14.968 4.834 36.614 1.00 53.75 103 LYS A C 1
ATOM 804 O O . LYS A 1 103 ? -14.768 5.931 37.180 1.00 53.75 103 LYS A O 1
#

Foldseek 3Di:
DDDDDPDPDDPPDDPPPCDPDPVNCVVPVVCVVVVVVVVVVVVVVVVVVVCCCPQALVDDPDPPDPPDSVVPDDLVDDSDPDDDPRPRDDDVVVVVVVVVVVD

InterPro domains:
  IPR010530 NADH-ubiquinone reductase complex 1 MLRQ subunit [PF06522] (27-76)
  IPR010530 NADH-ubiquinone reductase complex 1 MLRQ subunit [PTHR14256] (24-99)

Sequence (103 aa):
MPMGTKIPKQDHGYTRSIGFGMSGLKRFPELVPVSFFMGLGGVMVGGIIVYSMYQKGDVKINRMDDTAPWESVDASQAQKLVTIKQKWEKIPEVENLKKELSK

Organism: Capitella teleta (NCBI:txid283909)